Protein AF-A0A7R9P1K6-F1 (afdb_monomer_lite)

InterPro domains:
  IPR046345 TraB/PryY-like [PTHR21530] (1-125)
  IPR046345 TraB/PryY-like [cd14726] (1-113)

pLDDT: mean 75.01, std 14.44, range [28.89, 95.94]

Sequence (131 aa):
IIQAVQPHIVLVELCKARVNILQLDEKTILEEAKNINFDKIQSTIRQNGMFHGVMYLLLLSMSAHLTKQLGMAPGGEFRRAFLEAKKVPSCLIHLGDRPIQITLKRALSSLSWWQTLRLTWHLLMCKEPVR

Organism: NCBI:txid61484

Foldseek 3Di:
DCLVVLDLEDEDQADPVGCVLLVDDLVVVLVVLVVPPVVVLVVCCVPPNNLLSVLVVLVSVVVSVVCVVVVDRPCPVVNVSVVSQVVRPNYYYHHDYDDVVVVSVVVQVPDDPVRSVVSSVVSVVVPPDDD

Structure (mmCIF, N/CA/C/O backbone):
data_AF-A0A7R9P1K6-F1
#
_entry.id   AF-A0A7R9P1K6-F1
#
loop_
_atom_site.group_PDB
_atom_site.id
_atom_site.type_symbol
_atom_site.label_atom_id
_atom_site.label_alt_id
_atom_site.label_comp_id
_atom_site.label_asym_id
_atom_site.label_entity_id
_atom_site.label_seq_id
_atom_site.pdbx_PDB_ins_code
_atom_site.Cartn_x
_atom_site.Cartn_y
_atom_site.Cartn_z
_atom_site.occupancy
_atom_site.B_iso_or_equiv
_atom_site.auth_seq_id
_atom_site.auth_comp_id
_atom_site.auth_asym_id
_atom_site.auth_atom_id
_atom_site.pdbx_PDB_model_num
ATOM 1 N N . ILE A 1 1 ? -24.760 -1.218 8.216 1.00 90.31 1 ILE A N 1
ATOM 2 C CA . ILE A 1 1 ? -24.513 -2.670 8.016 1.00 90.31 1 ILE A CA 1
ATOM 3 C C . ILE A 1 1 ? -23.603 -3.226 9.107 1.00 90.31 1 ILE A C 1
ATOM 5 O O . ILE A 1 1 ? -24.103 -4.005 9.896 1.00 90.31 1 ILE A O 1
ATOM 9 N N . ILE A 1 2 ? -22.340 -2.790 9.237 1.00 94.50 2 ILE A N 1
ATOM 10 C CA . ILE A 1 2 ? -21.413 -3.305 10.275 1.00 94.50 2 ILE A CA 1
ATOM 11 C C . ILE A 1 2 ? -22.015 -3.216 11.689 1.00 94.50 2 ILE A C 1
ATOM 13 O O . ILE A 1 2 ? -22.116 -4.230 12.369 1.00 94.50 2 ILE A O 1
ATOM 17 N N . GLN A 1 3 ? -22.528 -2.048 12.091 1.00 93.12 3 GLN A N 1
ATOM 18 C CA . GLN A 1 3 ? -23.213 -1.902 13.386 1.00 93.12 3 GLN A CA 1
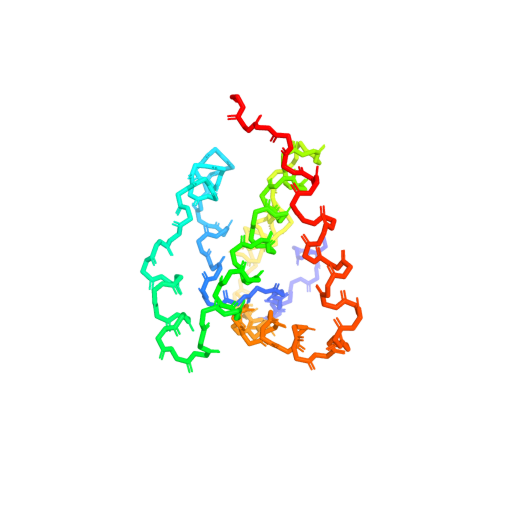ATOM 19 C C . GLN A 1 3 ? -24.503 -2.733 13.509 1.00 93.12 3 GLN A C 1
ATOM 21 O O . GLN A 1 3 ? -24.890 -3.085 14.613 1.00 93.12 3 GLN A O 1
ATOM 26 N N . ALA A 1 4 ? -25.182 -3.045 12.404 1.00 95.12 4 ALA A N 1
ATOM 27 C CA . ALA A 1 4 ? -26.420 -3.826 12.444 1.00 95.12 4 ALA A CA 1
ATOM 28 C C . ALA A 1 4 ? -26.147 -5.332 12.583 1.00 95.12 4 ALA A C 1
ATOM 30 O O . ALA A 1 4 ? -26.910 -6.035 13.229 1.00 95.12 4 ALA A O 1
ATOM 31 N N . VAL A 1 5 ? -25.057 -5.816 11.979 1.00 94.94 5 VAL A N 1
ATOM 32 C CA . VAL A 1 5 ? -24.693 -7.242 11.937 1.00 94.94 5 VAL A CA 1
ATOM 33 C C . VAL A 1 5 ? -23.769 -7.637 13.095 1.00 94.94 5 VAL A C 1
ATOM 35 O O . VAL A 1 5 ? -23.671 -8.818 13.399 1.00 94.94 5 VAL A O 1
ATOM 38 N N . GLN A 1 6 ? -23.112 -6.670 13.752 1.00 94.94 6 GLN A N 1
ATOM 39 C CA . GLN A 1 6 ? -22.197 -6.892 14.885 1.00 94.94 6 GLN A CA 1
ATOM 40 C C . GLN A 1 6 ? -21.180 -8.026 14.612 1.00 94.94 6 GLN A C 1
ATOM 42 O O . GLN A 1 6 ? -21.131 -9.014 15.345 1.00 94.94 6 GLN A O 1
ATOM 47 N N . PRO A 1 7 ? -20.391 -7.945 13.522 1.00 95.94 7 PRO A N 1
ATOM 48 C CA . PRO A 1 7 ? -19.487 -9.026 13.152 1.00 95.94 7 PRO A CA 1
ATOM 49 C C . PRO A 1 7 ? -18.332 -9.168 14.151 1.00 95.94 7 PRO A C 1
ATOM 51 O O . PRO A 1 7 ? -17.827 -8.184 14.685 1.00 95.94 7 PRO A O 1
ATOM 54 N N . HIS A 1 8 ? -17.839 -10.395 14.314 1.00 95.12 8 HIS A N 1
ATOM 55 C CA . HIS A 1 8 ? -16.621 -10.670 15.084 1.00 95.12 8 HIS A CA 1
ATOM 56 C C . HIS A 1 8 ? -15.353 -10.201 14.356 1.00 95.12 8 HIS A C 1
ATOM 58 O O . HIS A 1 8 ? -14.355 -9.862 14.989 1.00 95.12 8 HIS A O 1
ATOM 64 N N . ILE A 1 9 ? -15.370 -10.212 13.017 1.00 95.12 9 ILE A N 1
ATOM 65 C CA . ILE A 1 9 ? -14.220 -9.860 12.179 1.00 95.12 9 ILE A CA 1
ATOM 66 C C . ILE A 1 9 ? -14.691 -9.050 10.969 1.00 95.12 9 ILE A C 1
ATOM 68 O O . ILE A 1 9 ? -15.630 -9.442 10.278 1.00 95.12 9 ILE A O 1
ATOM 72 N N . VAL A 1 10 ? -13.992 -7.953 10.676 1.00 94.88 10 VAL A N 1
ATOM 73 C CA . VAL A 1 10 ? -14.102 -7.194 9.426 1.00 94.88 10 VAL A CA 1
ATOM 74 C C . VAL A 1 10 ? -12.789 -7.321 8.663 1.00 94.88 10 VAL A C 1
ATOM 76 O O . VAL A 1 10 ? -11.743 -6.844 9.105 1.00 94.88 10 VAL A O 1
ATOM 79 N N . LEU A 1 11 ? -12.846 -7.978 7.506 1.00 94.31 11 LEU A N 1
ATOM 80 C CA . LEU A 1 11 ? -11.729 -8.045 6.572 1.00 94.31 11 LEU A CA 1
ATOM 81 C C . LEU A 1 11 ? -11.718 -6.781 5.707 1.00 94.31 11 LEU A C 1
ATOM 83 O O . LEU A 1 11 ? -12.731 -6.414 5.118 1.00 94.31 11 LEU A O 1
ATOM 87 N N . VAL A 1 12 ? -10.558 -6.146 5.601 1.00 91.75 12 VAL A N 1
ATOM 88 C CA . VAL A 1 12 ? -10.312 -5.029 4.693 1.00 91.75 12 VAL A CA 1
ATOM 89 C C . VAL A 1 12 ? -9.270 -5.469 3.672 1.00 91.75 12 VAL A C 1
ATOM 91 O O . VAL A 1 12 ? -8.197 -5.942 4.051 1.00 91.75 12 VAL A O 1
ATOM 94 N N . GLU A 1 13 ? -9.562 -5.298 2.383 1.00 89.12 13 GLU A N 1
ATOM 95 C CA . GLU A 1 13 ? -8.646 -5.593 1.269 1.00 89.12 13 GLU A CA 1
ATOM 96 C C . GLU A 1 13 ? -7.530 -4.543 1.165 1.00 89.12 13 GLU A C 1
ATOM 98 O O . GLU A 1 13 ? -7.410 -3.770 0.215 1.00 89.12 13 GLU A O 1
ATOM 103 N N . LEU A 1 14 ? -6.706 -4.487 2.206 1.00 85.88 14 LEU A N 1
ATOM 104 C CA . LEU A 1 14 ? -5.587 -3.574 2.331 1.00 85.88 14 LEU A CA 1
ATOM 105 C C . LEU A 1 14 ? -4.389 -4.337 2.884 1.00 85.88 14 LEU A C 1
ATOM 107 O O . LEU A 1 14 ? -4.536 -5.208 3.735 1.00 85.88 14 LEU A O 1
ATOM 111 N N . CYS A 1 15 ? -3.193 -4.026 2.394 1.00 84.62 15 CYS A N 1
ATOM 112 C CA . CYS A 1 15 ? -1.962 -4.668 2.838 1.00 84.62 15 CYS A CA 1
ATOM 113 C C . CYS A 1 15 ? -1.225 -3.788 3.853 1.00 84.62 15 CYS A C 1
ATOM 115 O O . CYS A 1 15 ? -1.394 -2.568 3.865 1.00 84.62 15 CYS A O 1
ATOM 117 N N . LYS A 1 16 ? -0.348 -4.380 4.678 1.00 80.00 16 LYS A N 1
ATOM 118 C CA . LYS A 1 16 ? 0.391 -3.661 5.742 1.00 80.00 16 LYS A CA 1
ATOM 119 C C . LYS A 1 16 ? 1.118 -2.404 5.243 1.00 80.00 16 LYS A C 1
ATOM 121 O O . LYS A 1 16 ? 1.089 -1.371 5.897 1.00 80.00 16 LYS A O 1
ATOM 126 N N . ALA A 1 17 ? 1.707 -2.472 4.049 1.00 70.44 17 ALA A N 1
ATOM 127 C CA . ALA A 1 17 ? 2.433 -1.358 3.435 1.00 70.44 17 ALA A CA 1
ATOM 128 C C . ALA A 1 17 ? 1.540 -0.168 3.026 1.00 70.44 17 ALA A C 1
ATOM 130 O O . ALA A 1 17 ? 2.062 0.885 2.672 1.00 70.44 17 ALA A O 1
ATOM 131 N N . ARG A 1 18 ? 0.214 -0.344 3.034 1.00 72.06 18 ARG A N 1
ATOM 132 C CA . ARG A 1 18 ? -0.789 0.662 2.664 1.00 72.06 18 ARG A CA 1
ATOM 133 C C . ARG A 1 18 ? -1.703 1.039 3.833 1.00 72.06 18 ARG A C 1
ATOM 135 O O . ARG A 1 18 ? -2.656 1.778 3.624 1.00 72.06 18 ARG A O 1
ATOM 142 N N . VAL A 1 19 ? -1.409 0.581 5.053 1.00 73.75 19 VAL A N 1
ATOM 143 C CA . VAL A 1 19 ? -2.202 0.886 6.262 1.00 73.75 19 VAL A CA 1
ATOM 144 C C . VAL A 1 19 ? -2.280 2.383 6.538 1.00 73.75 19 VAL A C 1
ATOM 146 O O . VAL A 1 19 ? -3.305 2.843 7.027 1.00 73.75 19 VAL A O 1
ATOM 149 N N . ASN A 1 20 ? -1.272 3.155 6.129 1.00 65.31 20 ASN A N 1
ATOM 150 C CA . ASN A 1 20 ? -1.290 4.613 6.238 1.00 65.31 20 ASN A CA 1
ATOM 151 C C . ASN A 1 20 ? -2.508 5.249 5.534 1.00 65.31 20 ASN A C 1
ATOM 153 O O . ASN A 1 20 ? -2.970 6.293 5.971 1.00 65.31 20 ASN A O 1
ATOM 157 N N . ILE A 1 21 ? -3.120 4.594 4.535 1.00 66.81 21 ILE A N 1
ATOM 158 C CA . ILE A 1 21 ? -4.375 5.049 3.897 1.00 66.81 21 ILE A CA 1
ATOM 159 C C . ILE A 1 21 ? -5.553 5.105 4.893 1.00 66.81 21 ILE A C 1
ATOM 161 O O . ILE A 1 21 ? -6.507 5.861 4.693 1.00 66.81 21 ILE A O 1
ATOM 165 N N . LEU A 1 22 ? -5.493 4.313 5.971 1.00 59.81 22 LEU A N 1
ATOM 166 C CA . LEU A 1 22 ? -6.480 4.315 7.054 1.00 59.81 22 LEU A CA 1
ATOM 167 C C . LEU A 1 22 ? -6.268 5.460 8.055 1.00 59.81 22 LEU A C 1
ATOM 169 O O . LEU A 1 22 ? -7.215 5.818 8.749 1.00 59.81 22 LEU A O 1
ATOM 173 N N . GLN A 1 23 ? -5.044 5.989 8.160 1.00 58.84 23 GLN A N 1
ATOM 174 C CA . GLN A 1 23 ? -4.642 6.961 9.187 1.00 58.84 23 GLN A CA 1
ATOM 175 C C . GLN A 1 23 ? -4.406 8.372 8.639 1.00 58.84 23 GLN A C 1
ATOM 177 O O . GLN A 1 23 ? -4.491 9.331 9.398 1.00 58.84 23 GLN A O 1
ATOM 182 N N . LEU A 1 24 ? -4.098 8.503 7.349 1.00 56.78 24 LEU A N 1
ATOM 183 C CA . LEU A 1 24 ? -3.781 9.776 6.716 1.00 56.78 24 LEU A CA 1
ATOM 184 C C . LEU A 1 24 ? -5.027 10.439 6.127 1.00 56.78 24 LEU A C 1
ATOM 186 O O . LEU A 1 24 ? -5.855 9.788 5.481 1.00 56.78 24 LEU A O 1
ATOM 190 N N . ASP A 1 25 ? -5.108 11.756 6.310 1.00 56.78 25 ASP A N 1
ATOM 191 C CA . ASP A 1 25 ? -6.097 12.604 5.656 1.00 56.78 25 ASP A CA 1
ATOM 192 C C . ASP A 1 25 ? -5.878 12.643 4.138 1.00 56.78 25 ASP A C 1
ATOM 194 O O . ASP A 1 25 ? -4.762 12.520 3.627 1.00 56.78 25 ASP A O 1
ATOM 198 N N . GLU A 1 26 ? -6.969 12.854 3.401 1.00 56.31 26 GLU A N 1
ATOM 199 C CA . GLU A 1 26 ? -7.007 12.835 1.932 1.00 56.31 26 GLU A CA 1
ATOM 200 C C . GLU A 1 26 ? -5.948 13.734 1.279 1.00 56.31 26 GLU A C 1
ATOM 202 O O . GLU A 1 26 ? -5.368 13.383 0.250 1.00 56.31 26 GLU A O 1
ATOM 207 N N . LYS A 1 27 ? -5.655 14.873 1.918 1.00 54.25 27 LYS A N 1
ATOM 208 C CA . LYS A 1 27 ? -4.659 15.852 1.469 1.00 54.25 27 LYS A CA 1
ATOM 209 C C . LYS A 1 27 ? -3.230 15.322 1.608 1.00 54.25 27 LYS A C 1
ATOM 211 O O . LYS A 1 27 ? -2.437 15.461 0.682 1.00 54.25 27 LYS A O 1
ATOM 216 N N . THR A 1 28 ? -2.926 14.644 2.710 1.00 54.84 28 THR A N 1
ATOM 217 C CA . THR A 1 28 ? -1.596 14.093 3.002 1.00 54.84 28 THR A CA 1
ATOM 218 C C . THR A 1 28 ? -1.282 12.883 2.118 1.00 54.84 28 THR A C 1
ATOM 220 O O . THR A 1 28 ? -0.145 12.716 1.686 1.00 54.84 28 THR A O 1
ATOM 223 N N . ILE A 1 29 ? -2.294 12.082 1.755 1.00 55.38 29 ILE A N 1
ATOM 224 C CA . ILE A 1 29 ? -2.143 10.973 0.792 1.00 55.38 29 ILE A CA 1
ATOM 225 C C . ILE A 1 29 ? -1.771 11.496 -0.601 1.00 55.38 29 ILE A C 1
ATOM 227 O O . ILE A 1 29 ? -0.928 10.906 -1.277 1.00 55.38 29 ILE A O 1
ATOM 231 N N . LEU A 1 30 ? -2.381 12.600 -1.042 1.00 53.97 30 LEU A N 1
ATOM 232 C CA . LEU A 1 30 ? -2.060 13.232 -2.325 1.00 53.97 30 LEU A CA 1
ATOM 233 C C . LEU A 1 30 ? -0.632 13.793 -2.356 1.00 53.97 30 LEU A C 1
ATOM 235 O O . LEU A 1 30 ? 0.016 13.749 -3.402 1.00 53.97 30 LEU A O 1
ATOM 239 N N . GLU A 1 31 ? -0.125 14.291 -1.229 1.00 54.72 31 GLU A N 1
ATOM 240 C CA . GLU A 1 31 ? 1.260 14.757 -1.108 1.00 54.72 31 GLU A CA 1
ATOM 241 C C . GLU A 1 31 ? 2.267 13.599 -1.027 1.00 54.72 31 GLU A C 1
ATOM 243 O O . GLU A 1 31 ? 3.284 13.625 -1.718 1.00 54.72 31 GLU A O 1
ATOM 248 N N . GLU A 1 32 ? 1.967 12.524 -0.293 1.00 51.84 32 GLU A N 1
ATOM 249 C CA . GLU A 1 32 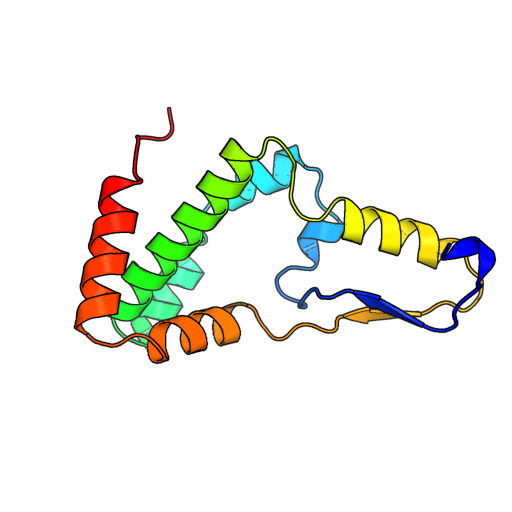? 2.803 11.314 -0.280 1.00 51.84 32 GLU A CA 1
ATOM 250 C C . GLU A 1 32 ? 2.811 10.578 -1.630 1.00 51.84 32 GLU A C 1
ATOM 252 O O . GLU A 1 32 ? 3.842 10.042 -2.033 1.00 51.84 32 GLU A O 1
ATOM 257 N N . ALA A 1 33 ? 1.696 10.575 -2.369 1.00 54.50 33 ALA A N 1
ATOM 258 C CA . ALA A 1 33 ? 1.634 10.011 -3.719 1.00 54.50 33 ALA A CA 1
ATOM 259 C C . ALA A 1 33 ? 2.501 10.794 -4.722 1.00 54.50 33 ALA A C 1
ATOM 261 O O . ALA A 1 33 ? 3.006 10.210 -5.682 1.00 54.50 33 ALA A O 1
ATOM 262 N N . LYS A 1 34 ? 2.694 12.102 -4.494 1.00 48.59 34 LYS A N 1
ATOM 263 C CA . LYS A 1 34 ? 3.643 12.940 -5.245 1.00 48.59 34 LYS A CA 1
ATOM 264 C C . LYS A 1 34 ? 5.091 12.695 -4.811 1.00 48.59 34 LYS A C 1
ATOM 266 O O . LYS A 1 34 ? 5.978 12.697 -5.661 1.00 48.59 34 LYS A O 1
ATOM 271 N N . ASN A 1 35 ? 5.326 12.412 -3.529 1.00 49.91 35 ASN A N 1
ATOM 272 C CA . ASN A 1 35 ? 6.629 12.030 -2.973 1.00 49.91 35 ASN A CA 1
ATOM 273 C C . ASN A 1 35 ? 6.933 10.548 -3.225 1.00 49.91 35 ASN A C 1
ATOM 275 O O . ASN A 1 35 ? 7.124 9.746 -2.307 1.00 49.91 35 ASN A O 1
ATOM 279 N N . ILE A 1 36 ? 6.957 10.174 -4.505 1.00 55.97 36 ILE A N 1
ATOM 280 C CA . ILE A 1 36 ? 7.299 8.831 -4.960 1.00 55.97 36 ILE A CA 1
ATOM 281 C C . ILE A 1 36 ? 8.622 8.414 -4.303 1.00 55.97 36 ILE A C 1
ATOM 283 O O . ILE A 1 36 ? 9.677 8.993 -4.542 1.00 55.97 36 ILE A O 1
ATOM 287 N N . ASN A 1 37 ? 8.523 7.400 -3.444 1.00 59.59 37 ASN A N 1
ATOM 288 C CA . ASN A 1 37 ? 9.579 6.876 -2.584 1.00 59.59 37 ASN A CA 1
ATOM 289 C C . ASN A 1 37 ? 10.805 6.431 -3.413 1.00 59.59 37 ASN A C 1
ATOM 291 O O . ASN A 1 37 ? 10.856 5.290 -3.888 1.00 59.59 37 ASN A O 1
ATOM 295 N N . PHE A 1 38 ? 11.786 7.321 -3.589 1.00 59.09 38 PHE A N 1
ATOM 296 C CA . PHE A 1 38 ? 13.002 7.077 -4.374 1.00 59.09 38 PHE A CA 1
ATOM 297 C C . PHE A 1 38 ? 13.775 5.841 -3.897 1.00 59.09 38 PHE A C 1
ATOM 299 O O . PHE A 1 38 ? 14.248 5.055 -4.718 1.00 59.09 38 PHE A O 1
ATOM 306 N N . ASP A 1 39 ? 13.762 5.571 -2.594 1.00 62.94 39 ASP A N 1
ATOM 307 C CA . ASP A 1 39 ? 14.391 4.390 -1.993 1.00 62.94 39 ASP A CA 1
ATOM 308 C C . ASP A 1 39 ? 13.743 3.070 -2.446 1.00 62.94 39 ASP A C 1
ATOM 310 O O . ASP A 1 39 ? 14.411 2.045 -2.629 1.00 62.94 39 ASP A O 1
ATOM 314 N N . LYS A 1 40 ? 12.426 3.076 -2.697 1.00 63.72 40 LYS A N 1
ATOM 315 C CA . LYS A 1 40 ? 11.704 1.904 -3.225 1.00 63.72 40 LYS A CA 1
ATOM 316 C C . LYS A 1 40 ? 12.005 1.684 -4.702 1.00 63.72 40 LYS A C 1
ATOM 318 O O . LYS A 1 40 ? 12.101 0.540 -5.142 1.00 63.72 40 LYS A O 1
ATOM 323 N N . ILE A 1 41 ? 12.197 2.762 -5.458 1.00 65.31 41 ILE A N 1
ATOM 324 C CA . ILE A 1 41 ? 12.645 2.687 -6.852 1.00 65.31 41 ILE A CA 1
ATOM 325 C C . ILE A 1 41 ? 14.056 2.105 -6.893 1.00 65.31 41 ILE A C 1
ATOM 327 O O . ILE A 1 41 ? 14.298 1.130 -7.600 1.00 65.31 41 ILE A O 1
ATOM 331 N N . GLN A 1 42 ? 14.973 2.656 -6.097 1.00 67.94 42 GLN A N 1
ATOM 332 C CA . GLN A 1 42 ? 16.373 2.253 -6.071 1.00 67.94 42 GLN A CA 1
ATOM 333 C C . GLN A 1 42 ? 16.535 0.791 -5.643 1.00 67.94 42 GLN A C 1
ATOM 335 O O . GLN A 1 42 ? 17.269 0.035 -6.281 1.00 67.94 42 GLN A O 1
ATOM 340 N N . SER A 1 43 ? 15.803 0.353 -4.617 1.00 68.44 43 SER A N 1
ATOM 341 C CA . SER A 1 43 ? 15.787 -1.056 -4.202 1.00 68.44 43 SER A CA 1
ATOM 342 C C . SER A 1 43 ? 15.174 -1.976 -5.263 1.00 68.44 43 SER A C 1
ATOM 344 O O . SER A 1 43 ? 15.712 -3.055 -5.506 1.00 68.44 43 SER A O 1
ATOM 346 N N . THR A 1 44 ? 14.122 -1.544 -5.968 1.00 67.19 44 THR A N 1
ATOM 347 C CA . THR A 1 44 ? 13.514 -2.326 -7.061 1.00 67.19 44 THR A CA 1
ATOM 348 C C . THR A 1 44 ? 14.444 -2.447 -8.267 1.00 67.19 44 THR A C 1
ATOM 350 O O . THR A 1 44 ? 14.567 -3.541 -8.817 1.00 67.19 44 THR A O 1
ATOM 353 N N . ILE A 1 45 ? 15.142 -1.367 -8.642 1.00 72.56 45 ILE A N 1
ATOM 354 C CA . ILE A 1 45 ? 16.161 -1.367 -9.703 1.00 72.56 45 ILE A CA 1
ATOM 355 C C . ILE A 1 45 ? 17.308 -2.305 -9.331 1.00 72.56 45 ILE A C 1
ATOM 357 O O . ILE A 1 45 ? 17.724 -3.123 -10.148 1.00 72.56 45 ILE A O 1
ATOM 361 N N . ARG A 1 46 ? 17.791 -2.227 -8.086 1.00 77.19 46 ARG A N 1
ATOM 362 C CA . ARG A 1 46 ? 18.902 -3.054 -7.602 1.00 77.19 46 ARG A CA 1
ATOM 363 C C . ARG A 1 46 ? 18.547 -4.544 -7.540 1.00 77.19 46 ARG A C 1
ATOM 365 O O . ARG A 1 46 ? 19.425 -5.372 -7.742 1.00 77.19 46 ARG A O 1
ATOM 372 N N . GLN A 1 47 ? 17.286 -4.889 -7.271 1.00 71.44 47 GLN A N 1
ATOM 373 C CA . GLN A 1 47 ? 16.837 -6.282 -7.151 1.00 71.44 47 GLN A CA 1
ATOM 374 C C . GLN A 1 47 ? 16.318 -6.899 -8.458 1.00 71.44 47 GLN A C 1
ATOM 376 O O . GLN A 1 47 ? 16.493 -8.094 -8.663 1.00 71.44 47 GLN A O 1
ATOM 381 N N . ASN A 1 48 ? 15.643 -6.132 -9.321 1.00 69.31 48 ASN A N 1
ATOM 382 C CA . ASN A 1 48 ? 14.933 -6.666 -10.496 1.00 69.31 48 ASN A CA 1
ATOM 383 C C . ASN A 1 48 ? 15.382 -6.029 -11.828 1.00 69.31 48 ASN A C 1
ATOM 385 O O . ASN A 1 48 ? 14.805 -6.311 -12.882 1.00 69.31 48 ASN A O 1
ATOM 389 N N . GLY A 1 49 ? 16.404 -5.172 -11.792 1.00 77.56 49 GLY A N 1
ATOM 390 C CA . GLY A 1 49 ? 16.930 -4.467 -12.954 1.00 77.56 49 GLY A CA 1
ATOM 391 C C . GLY A 1 49 ? 16.190 -3.164 -13.273 1.00 77.56 49 GLY A C 1
ATOM 392 O O . GLY A 1 49 ? 15.057 -2.921 -12.848 1.00 77.56 49 GLY A O 1
ATOM 393 N N . MET A 1 50 ? 16.854 -2.313 -14.059 1.00 76.69 50 MET A N 1
ATOM 394 C CA . MET A 1 50 ? 16.387 -0.966 -14.415 1.00 76.69 50 MET A CA 1
ATOM 395 C C . MET A 1 50 ? 15.004 -0.971 -15.076 1.00 76.69 50 MET A C 1
ATOM 397 O O . MET A 1 50 ? 14.162 -0.142 -14.740 1.00 76.69 50 MET A O 1
ATOM 401 N N . PHE A 1 51 ? 14.742 -1.947 -15.949 1.00 74.94 51 PHE A N 1
ATOM 402 C CA . PHE A 1 51 ? 13.473 -2.072 -16.662 1.00 74.94 51 PHE A CA 1
ATOM 403 C C . PHE A 1 51 ? 12.266 -2.205 -15.716 1.00 74.94 51 PHE A C 1
ATOM 405 O O . PHE A 1 51 ? 11.307 -1.438 -15.805 1.00 74.94 51 PHE A O 1
ATOM 412 N N . HIS A 1 52 ? 12.338 -3.128 -14.752 1.00 72.25 52 HIS A N 1
ATOM 413 C CA . HIS A 1 52 ? 11.271 -3.331 -13.770 1.00 72.25 52 HIS A CA 1
ATOM 414 C C . HIS A 1 52 ? 11.094 -2.118 -12.855 1.00 72.25 52 HIS A C 1
ATOM 416 O O . HIS A 1 52 ? 9.965 -1.790 -12.498 1.00 72.25 52 HIS A O 1
ATOM 422 N N . GLY A 1 53 ? 12.184 -1.429 -12.503 1.00 74.81 53 GLY A N 1
ATOM 423 C CA . GLY A 1 53 ? 12.120 -0.200 -11.710 1.00 74.81 53 GLY A CA 1
ATOM 424 C C . GLY A 1 53 ? 11.417 0.951 -12.433 1.00 74.81 53 GLY A C 1
ATOM 425 O O . GLY A 1 53 ? 10.551 1.598 -11.847 1.00 74.81 53 GLY A O 1
ATOM 426 N N . VAL A 1 54 ? 11.731 1.171 -13.715 1.00 7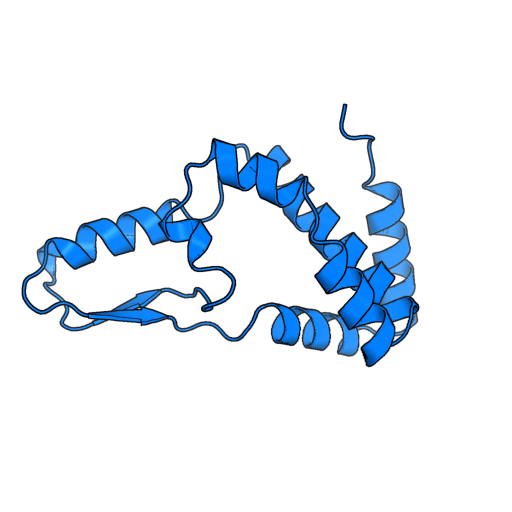4.00 54 VAL A N 1
ATOM 427 C CA . VAL A 1 54 ? 11.069 2.190 -14.553 1.00 74.00 54 VAL A CA 1
ATOM 428 C C . VAL A 1 54 ? 9.594 1.854 -14.754 1.00 74.00 54 VAL A C 1
ATOM 430 O O . VAL A 1 54 ? 8.731 2.717 -14.620 1.00 74.00 54 VAL A O 1
ATOM 433 N N . MET A 1 55 ? 9.273 0.591 -15.011 1.00 71.94 55 MET A N 1
ATOM 434 C CA . MET A 1 55 ? 7.889 0.167 -15.182 1.00 71.94 55 MET A CA 1
ATOM 435 C C . MET A 1 55 ? 7.069 0.310 -13.887 1.00 71.94 55 MET A C 1
ATOM 437 O O . MET A 1 55 ? 5.932 0.781 -13.905 1.00 71.94 55 MET A O 1
ATOM 441 N N . TYR A 1 56 ? 7.663 -0.043 -12.746 1.00 73.12 56 TYR A N 1
ATOM 442 C CA . TYR A 1 56 ? 7.070 0.158 -11.426 1.00 73.12 56 TYR A CA 1
ATOM 443 C C . TYR A 1 56 ? 6.777 1.643 -11.154 1.00 73.12 56 TYR A C 1
ATOM 445 O O . TYR A 1 56 ? 5.687 1.992 -10.699 1.00 73.12 56 TYR A O 1
ATOM 453 N N . LEU A 1 57 ? 7.711 2.527 -11.511 1.00 70.50 57 LEU A N 1
ATOM 454 C CA . LEU A 1 57 ? 7.542 3.979 -11.453 1.00 70.50 57 LEU A CA 1
ATOM 455 C C . LEU A 1 57 ? 6.370 4.494 -12.294 1.00 70.50 57 LEU A C 1
A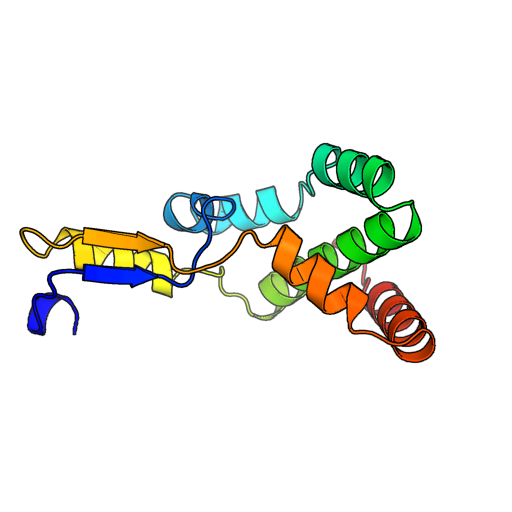TOM 457 O O . LEU A 1 57 ? 5.587 5.333 -11.840 1.00 70.50 57 LEU A O 1
ATOM 461 N N . LEU A 1 58 ? 6.255 4.004 -13.526 1.00 69.31 58 LEU A N 1
ATOM 462 C CA . LEU A 1 58 ? 5.202 4.412 -14.446 1.00 69.31 58 LEU A CA 1
ATOM 463 C C . LEU A 1 58 ? 3.816 3.975 -13.940 1.00 69.31 58 LEU A C 1
ATOM 465 O O . LEU A 1 58 ? 2.880 4.774 -13.950 1.00 69.31 58 LEU A O 1
ATOM 469 N N . LEU A 1 59 ? 3.693 2.753 -13.409 1.00 70.94 59 LEU A N 1
ATOM 470 C CA . LEU A 1 59 ? 2.449 2.266 -12.799 1.00 70.94 59 LEU A CA 1
ATOM 471 C C . LEU A 1 59 ? 2.042 3.076 -11.563 1.00 70.94 59 LEU A C 1
ATOM 473 O O . LEU A 1 59 ? 0.865 3.402 -11.396 1.00 70.94 59 LEU A O 1
ATOM 477 N N . LEU A 1 60 ? 3.006 3.442 -10.713 1.00 69.31 60 LEU A N 1
ATOM 478 C CA . LEU A 1 60 ? 2.744 4.334 -9.582 1.00 69.31 60 LEU A CA 1
ATOM 479 C C . LEU A 1 60 ? 2.258 5.711 -10.047 1.00 69.31 60 LEU A C 1
ATOM 481 O O . LEU A 1 60 ? 1.297 6.243 -9.493 1.00 69.31 60 LEU A O 1
ATOM 485 N N . SER A 1 61 ? 2.877 6.260 -11.094 1.00 68.94 61 SER A N 1
ATOM 486 C CA . SER A 1 61 ? 2.499 7.559 -11.661 1.00 68.94 61 SER A CA 1
ATOM 487 C C . SER A 1 61 ? 1.068 7.542 -12.213 1.00 68.94 61 SER A C 1
ATOM 489 O O . SER A 1 61 ? 0.297 8.467 -11.965 1.00 68.94 61 SER A O 1
ATOM 491 N N . MET A 1 62 ? 0.670 6.458 -12.885 1.00 66.88 62 MET A N 1
ATOM 492 C CA . MET A 1 62 ? -0.707 6.261 -13.350 1.00 66.88 62 MET A CA 1
ATOM 493 C C . MET A 1 62 ? -1.698 6.139 -12.190 1.00 66.88 62 MET A C 1
ATOM 495 O O . MET A 1 62 ? -2.753 6.763 -12.227 1.00 66.88 62 MET A O 1
ATOM 499 N N . SER A 1 63 ? -1.360 5.392 -11.134 1.00 68.62 63 SER A N 1
ATOM 500 C CA . SER A 1 63 ? -2.200 5.291 -9.932 1.00 68.62 63 SER A CA 1
ATOM 501 C C . SER A 1 63 ? -2.454 6.664 -9.294 1.00 68.62 63 SER A C 1
ATOM 503 O O . SER A 1 63 ? -3.571 6.947 -8.850 1.00 68.62 63 SER A O 1
ATOM 505 N N . ALA A 1 64 ? -1.438 7.530 -9.260 1.00 65.19 64 ALA A N 1
ATOM 506 C CA . ALA A 1 64 ? -1.574 8.901 -8.773 1.00 65.19 64 ALA A CA 1
ATOM 507 C C . ALA A 1 64 ? -2.438 9.765 -9.713 1.00 65.19 64 ALA A C 1
ATOM 509 O O . ALA A 1 64 ? -3.283 10.528 -9.244 1.00 65.19 64 ALA A O 1
ATOM 510 N N . HIS A 1 65 ? -2.287 9.611 -11.032 1.00 63.50 65 HIS A N 1
ATOM 511 C CA . HIS A 1 65 ? -3.105 10.323 -12.017 1.00 63.50 65 HIS A CA 1
ATOM 512 C C . HIS A 1 65 ? -4.586 9.928 -11.942 1.00 63.50 65 HIS A C 1
ATOM 514 O O . HIS A 1 65 ? -5.450 10.801 -11.899 1.00 63.50 65 HIS A O 1
ATOM 520 N N . LEU A 1 66 ? -4.883 8.629 -11.830 1.00 62.09 66 LEU A N 1
ATOM 521 C CA . LEU A 1 66 ? -6.248 8.125 -11.643 1.00 62.09 66 LEU A CA 1
ATOM 522 C C . LEU A 1 66 ? -6.880 8.680 -10.365 1.00 62.09 66 LEU A C 1
ATOM 524 O O . LEU A 1 66 ? -8.027 9.112 -10.380 1.00 62.09 66 LEU A O 1
ATOM 528 N N . THR A 1 67 ? -6.110 8.744 -9.278 1.00 62.81 67 THR A N 1
ATOM 529 C CA . THR A 1 67 ? -6.564 9.356 -8.021 1.00 62.81 67 THR A CA 1
ATOM 530 C C . THR A 1 67 ? -6.927 10.835 -8.210 1.00 62.81 67 THR A C 1
ATOM 532 O O . THR A 1 67 ? -7.929 11.297 -7.670 1.00 62.81 67 THR A O 1
ATOM 535 N N . LYS A 1 68 ? -6.158 11.579 -9.018 1.00 62.69 68 LYS A N 1
ATOM 536 C CA . LYS A 1 68 ? -6.434 12.990 -9.331 1.00 62.69 68 LYS A CA 1
ATOM 537 C C . LYS A 1 68 ? -7.671 13.159 -10.222 1.00 62.69 68 LYS A C 1
ATOM 539 O O . LYS A 1 68 ? -8.455 14.069 -9.978 1.00 62.69 68 LYS A O 1
ATOM 544 N N . GLN A 1 69 ? -7.854 12.300 -11.228 1.00 59.88 69 GLN A N 1
ATOM 545 C CA . GLN A 1 69 ? -9.004 12.368 -12.141 1.00 59.88 69 GLN A CA 1
ATOM 546 C C . GLN A 1 69 ? -10.322 11.959 -11.480 1.00 59.88 69 GLN A C 1
ATOM 548 O O . GLN A 1 69 ? -11.357 12.544 -11.778 1.00 59.88 69 GLN A O 1
ATOM 553 N N . LEU A 1 70 ? -10.287 10.987 -10.567 1.00 59.25 70 LEU A N 1
ATOM 554 C CA . LEU A 1 70 ? -11.478 10.539 -9.845 1.00 59.25 70 LEU A CA 1
ATOM 555 C C . LEU A 1 70 ? -11.934 11.540 -8.772 1.00 59.25 70 LEU A C 1
ATOM 557 O O . LEU A 1 70 ? -13.039 11.405 -8.257 1.00 59.25 70 LEU A O 1
ATOM 561 N N . GLY A 1 71 ? -11.103 12.529 -8.415 1.00 58.25 71 GLY A N 1
ATOM 562 C CA . GLY A 1 71 ? -11.449 13.593 -7.462 1.00 58.25 71 GLY A CA 1
ATOM 563 C C . GLY A 1 71 ? -11.762 13.111 -6.039 1.00 58.25 71 GLY A C 1
ATOM 564 O O . GLY A 1 71 ? -12.159 13.911 -5.198 1.00 58.25 71 GLY A O 1
ATOM 565 N N . MET A 1 72 ? -11.578 11.819 -5.761 1.00 60.56 72 MET A N 1
ATOM 566 C CA . MET A 1 72 ? -11.845 11.172 -4.482 1.00 60.56 72 MET A CA 1
ATOM 567 C C . MET A 1 72 ? -10.564 10.523 -3.972 1.00 60.56 72 MET A C 1
ATOM 569 O O . MET A 1 72 ? -9.858 9.842 -4.722 1.00 60.56 72 MET A O 1
ATOM 573 N N . ALA A 1 73 ? -10.248 10.707 -2.691 1.00 61.97 73 ALA A N 1
ATOM 574 C CA . ALA A 1 73 ? -9.091 10.028 -2.136 1.00 61.97 73 ALA A CA 1
ATOM 575 C C . ALA A 1 73 ? -9.400 8.534 -1.953 1.00 61.97 73 ALA A C 1
ATOM 577 O O . ALA A 1 73 ? -10.400 8.173 -1.317 1.00 61.97 73 ALA A O 1
ATOM 578 N N . PRO A 1 74 ? -8.535 7.637 -2.449 1.00 68.06 74 PRO A N 1
ATOM 579 C CA . PRO A 1 74 ? -8.730 6.211 -2.283 1.00 68.06 74 PRO A CA 1
ATOM 580 C C . PRO A 1 74 ? -8.758 5.850 -0.793 1.00 68.06 74 PRO A C 1
ATOM 582 O O . PRO A 1 74 ? -8.036 6.413 0.035 1.00 68.06 74 PRO A O 1
ATOM 585 N N . GLY A 1 75 ? -9.609 4.887 -0.448 1.00 73.50 75 GLY A N 1
ATOM 586 C CA . GLY A 1 75 ? -9.685 4.329 0.900 1.00 73.50 75 GLY A CA 1
ATOM 587 C C . GLY A 1 75 ? -10.657 5.008 1.863 1.00 73.50 75 GLY A C 1
ATOM 588 O O . GLY A 1 75 ? -10.661 4.635 3.032 1.00 73.50 75 GLY A O 1
ATOM 589 N N . GLY A 1 76 ? -11.518 5.925 1.407 1.00 79.50 76 GLY A N 1
ATOM 590 C CA . GLY A 1 76 ? -12.633 6.435 2.221 1.00 79.50 76 GLY A CA 1
ATOM 591 C C . GLY A 1 76 ? -13.545 5.315 2.734 1.00 79.50 76 GLY A C 1
ATOM 592 O O . GLY A 1 76 ? -13.906 5.286 3.909 1.00 79.50 76 GLY A O 1
ATOM 593 N N . GLU A 1 77 ? -13.817 4.325 1.885 1.00 85.00 77 GLU A N 1
ATOM 594 C CA . GLU A 1 77 ? -14.567 3.115 2.241 1.00 85.00 77 GLU A CA 1
ATOM 595 C C . GLU A 1 77 ? -13.862 2.306 3.336 1.00 85.00 77 GLU A C 1
ATOM 597 O O . GLU A 1 77 ? -14.483 1.917 4.324 1.00 85.00 77 GLU A O 1
ATOM 602 N N . PHE A 1 78 ? -12.545 2.121 3.215 1.00 87.94 78 PHE A N 1
ATOM 603 C CA . PHE A 1 78 ? -11.743 1.399 4.201 1.00 87.94 78 PHE A CA 1
ATOM 604 C C . PHE A 1 78 ? -11.654 2.147 5.536 1.00 87.94 78 PHE A C 1
ATOM 606 O O . PHE A 1 78 ? -11.811 1.534 6.591 1.00 87.94 78 PHE A O 1
ATOM 613 N N . ARG A 1 79 ? -11.475 3.476 5.505 1.00 86.81 79 ARG A N 1
ATOM 614 C CA . ARG A 1 79 ? -11.531 4.342 6.695 1.00 86.81 79 ARG A CA 1
ATOM 615 C C . ARG A 1 79 ? -12.889 4.223 7.375 1.00 86.81 79 ARG A C 1
ATOM 617 O O . ARG A 1 79 ? -12.965 4.040 8.589 1.00 86.81 79 ARG A O 1
ATOM 624 N N . ARG A 1 80 ? -13.977 4.269 6.601 1.00 89.56 80 ARG A N 1
ATOM 625 C CA . ARG A 1 80 ? -15.331 4.144 7.142 1.00 89.56 80 ARG A CA 1
ATOM 626 C C . ARG A 1 80 ? -15.565 2.766 7.753 1.00 89.56 80 ARG A C 1
ATOM 628 O O . ARG A 1 80 ? -16.068 2.706 8.871 1.00 89.56 80 ARG A O 1
ATOM 635 N N . ALA A 1 81 ? -15.156 1.692 7.079 1.00 90.94 81 ALA A N 1
ATOM 636 C CA . ALA A 1 81 ? -15.239 0.330 7.598 1.00 90.94 81 ALA A CA 1
ATOM 637 C C . ALA A 1 81 ? -14.458 0.174 8.911 1.00 90.94 81 ALA A C 1
ATOM 639 O O . ALA A 1 81 ? -14.987 -0.378 9.873 1.00 90.94 81 ALA A O 1
ATOM 640 N N . PHE A 1 82 ? -13.250 0.741 8.985 1.00 89.69 82 PHE A N 1
ATOM 641 C CA . PHE A 1 82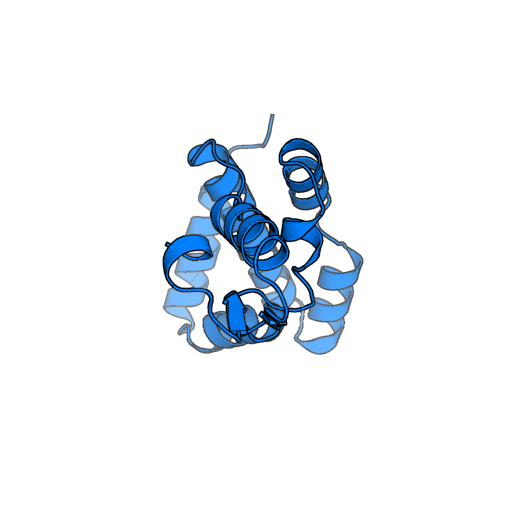 ? -12.425 0.743 10.193 1.00 89.69 82 PHE A CA 1
ATOM 642 C C . PHE A 1 82 ? -13.108 1.465 11.364 1.00 89.69 82 PHE A C 1
ATOM 644 O O . PHE A 1 82 ? -13.198 0.931 12.470 1.00 89.69 82 PHE A O 1
ATOM 651 N N . LEU A 1 83 ? -13.645 2.663 11.113 1.00 91.12 83 LEU A N 1
ATOM 652 C CA . LEU A 1 83 ? -14.354 3.451 12.124 1.00 91.12 83 LEU A CA 1
ATOM 653 C C . LEU A 1 83 ? -15.636 2.769 12.612 1.00 91.12 83 LEU A C 1
ATOM 655 O O . LEU A 1 83 ? -15.971 2.867 13.788 1.00 91.12 83 LEU A O 1
ATOM 659 N N . GLU A 1 84 ? -16.370 2.102 11.723 1.00 93.44 84 GLU A N 1
ATOM 660 C CA . GLU A 1 84 ? -17.596 1.383 12.076 1.00 93.44 84 GLU A CA 1
ATOM 661 C C . GLU A 1 84 ? -17.315 0.089 12.837 1.00 93.44 84 GLU A C 1
ATOM 663 O O . GLU A 1 84 ? -18.012 -0.199 13.804 1.00 93.44 84 GLU A O 1
ATOM 668 N N . ALA A 1 85 ? -16.274 -0.652 12.455 1.00 92.81 85 ALA A N 1
ATOM 669 C CA . ALA A 1 85 ? -15.838 -1.849 13.166 1.00 92.81 85 ALA A CA 1
ATOM 670 C C . ALA A 1 85 ? -15.405 -1.523 14.604 1.00 92.81 85 ALA A C 1
ATOM 672 O O . ALA A 1 85 ? -15.759 -2.245 15.527 1.00 92.81 85 ALA A O 1
ATOM 673 N N . LYS A 1 86 ? -14.741 -0.378 14.826 1.00 91.00 86 LYS A N 1
ATOM 674 C CA . LYS A 1 86 ? -14.344 0.078 16.171 1.00 91.00 86 LYS A CA 1
ATOM 675 C C . LYS A 1 86 ? -15.532 0.339 17.114 1.00 91.00 86 LYS A C 1
ATOM 677 O O . LYS A 1 86 ? -15.356 0.327 18.328 1.00 91.00 86 LYS A O 1
ATOM 682 N N . LYS A 1 87 ? -16.730 0.597 16.578 1.00 94.06 87 LYS A N 1
ATOM 683 C CA . LYS A 1 87 ? -17.950 0.819 17.377 1.00 94.06 87 LYS A CA 1
ATOM 684 C C . LYS A 1 87 ? -18.613 -0.483 17.833 1.00 94.06 87 LYS A C 1
ATOM 686 O O . LYS A 1 87 ? -19.487 -0.436 18.691 1.00 94.06 87 LYS A O 1
ATOM 691 N N . VAL A 1 88 ? -18.231 -1.619 17.252 1.00 94.44 88 VAL A N 1
ATOM 692 C CA . VAL A 1 88 ? -18.762 -2.941 17.592 1.00 94.44 88 VAL A CA 1
ATOM 693 C C . VAL A 1 88 ? -17.877 -3.557 18.687 1.00 94.44 88 VAL A C 1
ATOM 695 O O . VAL A 1 88 ? -16.661 -3.652 18.493 1.00 94.44 88 VAL A O 1
ATOM 698 N N . PRO A 1 89 ? -18.432 -3.970 19.842 1.00 91.12 89 PRO A N 1
ATOM 699 C CA . PRO A 1 89 ? -17.660 -4.635 20.885 1.00 91.12 89 PRO A CA 1
ATOM 700 C C . PRO A 1 89 ? -17.067 -5.947 20.357 1.00 91.12 89 PRO A C 1
ATOM 702 O O . PRO A 1 89 ? -17.734 -6.707 19.661 1.00 91.12 89 PRO A O 1
ATOM 705 N N . SER A 1 90 ? -15.803 -6.215 20.694 1.00 91.19 90 SER A N 1
ATOM 706 C CA . SER A 1 90 ? -15.083 -7.437 20.297 1.00 91.19 90 SER A CA 1
ATOM 707 C C . SER A 1 90 ? -14.948 -7.671 18.780 1.00 91.19 90 SER A C 1
ATOM 709 O O . SER A 1 90 ? -14.692 -8.797 18.357 1.00 91.19 90 SER A O 1
ATOM 711 N N . CYS A 1 91 ? -15.066 -6.626 17.953 1.00 93.94 91 CYS A N 1
ATOM 712 C CA . CYS A 1 91 ? -14.850 -6.724 16.510 1.00 93.94 91 CYS A CA 1
ATOM 713 C C . CYS A 1 91 ? -13.371 -6.523 16.145 1.00 93.94 91 CYS A C 1
ATOM 715 O O . CYS A 1 91 ? -12.795 -5.454 16.363 1.00 93.94 91 CYS A O 1
ATOM 717 N N . LEU A 1 92 ? -12.756 -7.534 15.530 1.00 93.38 92 LEU A N 1
ATOM 718 C CA . LEU A 1 92 ? -11.382 -7.484 15.032 1.00 93.38 92 LEU A CA 1
ATOM 719 C C . LEU A 1 92 ? -11.335 -6.987 13.583 1.00 93.38 92 LEU A C 1
ATOM 721 O O . LEU A 1 92 ? -12.167 -7.355 12.759 1.00 93.38 92 LEU A O 1
ATOM 725 N N . ILE A 1 93 ? -10.313 -6.207 13.239 1.00 91.56 93 ILE A N 1
ATOM 726 C CA . ILE A 1 93 ? -10.048 -5.817 11.850 1.00 91.56 93 ILE A CA 1
ATOM 727 C C . ILE A 1 93 ? -8.876 -6.633 11.319 1.00 91.56 93 ILE A C 1
ATOM 729 O O . ILE A 1 93 ? -7.807 -6.660 11.929 1.00 91.56 93 ILE A O 1
ATOM 733 N N . HIS A 1 94 ? -9.070 -7.276 10.169 1.00 92.88 94 HIS A N 1
ATOM 734 C CA . HIS A 1 94 ? -8.040 -8.067 9.508 1.00 92.88 94 HIS A CA 1
ATOM 735 C C . HIS A 1 94 ? -7.695 -7.497 8.133 1.00 92.88 94 HIS A C 1
ATOM 737 O O . HIS A 1 94 ? -8.569 -7.103 7.366 1.00 92.88 94 HIS A O 1
ATOM 743 N N . LEU A 1 95 ? -6.403 -7.462 7.820 1.00 91.75 95 LEU A N 1
ATOM 744 C CA . LEU A 1 95 ? -5.876 -6.976 6.550 1.00 91.75 95 LEU A CA 1
ATOM 745 C C . LEU A 1 95 ? -5.713 -8.158 5.594 1.00 91.75 95 LEU A C 1
ATOM 747 O O . LEU A 1 95 ? -4.878 -9.027 5.834 1.00 91.75 95 LEU A O 1
ATOM 751 N N . GLY A 1 96 ? -6.529 -8.202 4.545 1.00 89.44 96 GLY A N 1
ATOM 752 C CA . GLY A 1 96 ? -6.625 -9.348 3.640 1.00 89.44 96 GLY A CA 1
ATOM 753 C C . GLY A 1 96 ? -5.707 -9.308 2.421 1.00 89.44 96 GLY A C 1
ATOM 754 O O . GLY A 1 96 ? -5.641 -10.297 1.697 1.00 89.44 96 GLY A O 1
ATOM 755 N N . ASP A 1 97 ? -5.010 -8.197 2.158 1.00 89.88 97 ASP A N 1
ATOM 756 C CA . ASP A 1 97 ? -4.265 -8.039 0.904 1.00 89.88 97 ASP A CA 1
ATOM 757 C C . ASP A 1 97 ? -2.765 -8.347 1.046 1.00 89.88 97 ASP A C 1
ATOM 759 O O . ASP A 1 97 ? -2.106 -8.076 2.059 1.00 89.88 97 ASP A O 1
ATOM 763 N N . ARG A 1 98 ? -2.200 -8.889 -0.034 1.00 85.88 98 ARG A N 1
ATOM 764 C CA . ARG A 1 98 ? -0.767 -9.161 -0.166 1.00 85.88 98 ARG A CA 1
ATOM 765 C C . ARG A 1 98 ? 0.014 -7.854 -0.340 1.00 85.88 98 ARG A C 1
ATOM 767 O O . ARG A 1 98 ? -0.536 -6.856 -0.805 1.00 85.88 98 ARG A O 1
ATOM 774 N N . PRO A 1 99 ? 1.323 -7.827 -0.030 1.00 81.94 99 PRO A N 1
ATOM 775 C CA . PRO A 1 99 ? 2.152 -6.658 -0.301 1.00 81.94 99 PRO A CA 1
ATOM 776 C C . PRO A 1 99 ? 1.992 -6.178 -1.749 1.00 81.94 99 PRO A C 1
ATOM 778 O O . PRO A 1 99 ? 2.192 -6.951 -2.688 1.00 81.94 99 PRO A O 1
ATOM 781 N N . ILE A 1 100 ? 1.672 -4.892 -1.930 1.00 76.38 100 ILE A N 1
ATOM 782 C CA . ILE A 1 100 ? 1.370 -4.309 -3.251 1.00 76.38 100 ILE A CA 1
ATOM 783 C C . ILE A 1 100 ? 2.508 -4.515 -4.263 1.00 76.38 100 ILE A C 1
ATOM 785 O O . ILE A 1 100 ? 2.261 -4.714 -5.449 1.00 76.38 100 ILE A O 1
ATOM 789 N N . GLN A 1 101 ? 3.750 -4.574 -3.774 1.00 71.19 101 GLN A N 1
ATOM 790 C CA . GLN A 1 101 ? 4.943 -4.887 -4.563 1.00 71.19 101 GLN A CA 1
ATOM 791 C C . GLN A 1 101 ? 4.834 -6.229 -5.287 1.00 71.19 101 GLN A C 1
ATOM 793 O O . GLN A 1 101 ? 5.187 -6.341 -6.457 1.00 71.19 101 GLN A O 1
ATOM 798 N N . ILE A 1 102 ? 4.309 -7.250 -4.607 1.00 81.94 102 ILE A N 1
ATOM 799 C CA . ILE A 1 102 ? 4.137 -8.588 -5.176 1.00 81.94 102 ILE A CA 1
ATOM 800 C C . ILE A 1 102 ? 3.039 -8.553 -6.238 1.00 81.94 102 ILE A C 1
ATOM 802 O O . ILE A 1 102 ? 3.205 -9.144 -7.301 1.00 81.94 102 ILE A O 1
ATOM 806 N N . THR A 1 103 ? 1.941 -7.833 -5.988 1.00 81.94 103 THR A N 1
ATOM 807 C CA . THR A 1 103 ? 0.869 -7.645 -6.977 1.00 81.94 103 THR A CA 1
ATOM 808 C C . THR A 1 103 ? 1.389 -6.980 -8.246 1.00 81.94 103 THR A C 1
ATOM 810 O O . THR A 1 103 ? 1.160 -7.503 -9.333 1.00 81.94 103 THR A O 1
ATOM 813 N N . LEU A 1 104 ? 2.129 -5.877 -8.116 1.00 77.56 104 LEU A N 1
ATOM 814 C CA . LEU A 1 104 ? 2.679 -5.145 -9.257 1.00 77.56 104 LEU A CA 1
ATOM 815 C C . LEU A 1 104 ? 3.737 -5.966 -9.994 1.00 77.56 104 LEU A C 1
ATOM 817 O O . LEU A 1 104 ? 3.678 -6.070 -11.214 1.00 77.56 104 LEU A O 1
ATOM 821 N N . LYS A 1 105 ? 4.643 -6.634 -9.270 1.00 78.00 105 LYS A N 1
ATOM 822 C CA . LYS A 1 105 ? 5.619 -7.549 -9.876 1.00 78.00 105 LYS A CA 1
ATOM 823 C C . LYS A 1 105 ? 4.930 -8.652 -10.679 1.00 78.00 105 LYS A C 1
ATOM 825 O O . LYS A 1 105 ? 5.341 -8.918 -11.802 1.00 78.00 105 LYS A O 1
ATOM 830 N N . ARG A 1 106 ? 3.866 -9.256 -10.138 1.00 83.69 106 ARG A N 1
ATOM 831 C CA . ARG A 1 106 ? 3.081 -10.288 -10.833 1.00 83.69 106 ARG A CA 1
ATOM 832 C C . ARG A 1 106 ? 2.383 -9.742 -12.073 1.00 83.69 106 ARG A C 1
ATOM 834 O O . ARG A 1 106 ? 2.463 -10.371 -13.123 1.00 83.69 106 ARG A O 1
ATOM 841 N N . ALA A 1 107 ? 1.747 -8.576 -11.961 1.00 83.19 107 ALA A N 1
ATOM 842 C CA . ALA A 1 107 ? 1.101 -7.914 -13.088 1.00 83.19 107 ALA A CA 1
ATOM 843 C C . ALA A 1 107 ? 2.112 -7.648 -14.210 1.00 83.19 107 ALA A C 1
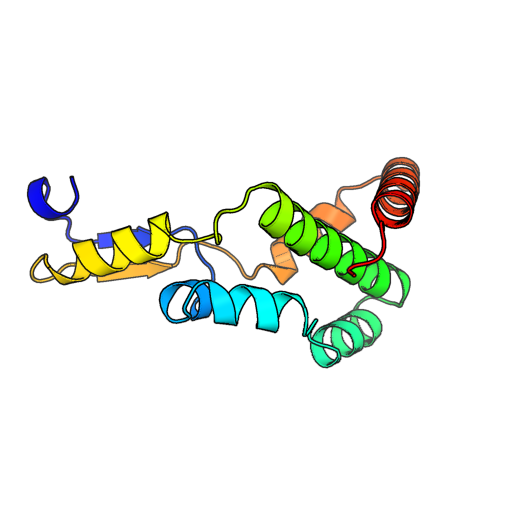ATOM 845 O O . ALA A 1 107 ? 1.868 -8.026 -15.349 1.00 83.19 107 ALA A O 1
ATOM 846 N N . LEU A 1 108 ? 3.289 -7.118 -13.877 1.00 78.25 108 LEU A N 1
ATOM 847 C CA . LEU A 1 108 ? 4.350 -6.877 -14.852 1.00 78.25 108 LEU A CA 1
ATOM 848 C C . LEU A 1 108 ? 4.903 -8.160 -15.462 1.00 78.25 108 LEU A C 1
ATOM 850 O O . LEU A 1 108 ? 5.049 -8.235 -16.675 1.00 78.25 108 LEU A O 1
ATOM 854 N N . SER A 1 109 ? 5.131 -9.193 -14.651 1.00 80.81 109 SER A N 1
ATOM 855 C CA . SER A 1 109 ? 5.592 -10.490 -15.157 1.00 80.81 109 SER A CA 1
ATOM 856 C C . SER A 1 109 ? 4.566 -11.205 -16.042 1.00 80.81 109 SER A C 1
ATOM 858 O O . SER A 1 109 ? 4.935 -12.105 -16.785 1.00 80.81 109 SER A O 1
ATOM 860 N N . SER A 1 110 ? 3.284 -10.833 -15.954 1.00 86.12 110 SER A N 1
ATOM 861 C CA . SER A 1 110 ? 2.217 -11.429 -16.766 1.00 86.12 110 SER A CA 1
ATOM 862 C C . SER A 1 110 ? 2.079 -10.801 -18.155 1.00 86.12 110 SER A C 1
ATOM 864 O O . SER A 1 110 ? 1.350 -11.327 -18.992 1.00 86.12 110 SER A O 1
ATOM 866 N N . LEU A 1 111 ? 2.767 -9.684 -18.410 1.00 82.75 111 LEU A N 1
ATOM 867 C CA . LEU A 1 111 ? 2.720 -8.992 -19.691 1.00 82.75 111 LEU A CA 1
ATOM 868 C C . LEU A 1 111 ? 3.726 -9.607 -20.666 1.00 82.75 111 LEU A C 1
ATOM 870 O O . LEU A 1 111 ? 4.898 -9.796 -20.349 1.00 82.75 111 LEU A O 1
ATOM 874 N N . SER A 1 112 ? 3.285 -9.845 -21.900 1.00 86.19 112 SER A N 1
ATOM 875 C CA . SER A 1 112 ? 4.193 -10.145 -23.012 1.00 86.19 112 SER A CA 1
ATOM 876 C C . SER A 1 112 ? 5.069 -8.935 -23.353 1.00 86.19 112 SER A C 1
ATOM 878 O O . SER A 1 112 ? 4.727 -7.794 -23.033 1.00 86.19 112 SER A O 1
ATOM 880 N N . TRP A 1 113 ? 6.172 -9.157 -24.070 1.00 82.81 113 TRP A N 1
ATOM 881 C CA . TRP A 1 113 ? 7.059 -8.085 -24.543 1.00 82.81 113 TRP A CA 1
ATOM 882 C C . TRP A 1 113 ? 6.309 -6.980 -25.308 1.00 82.81 113 TRP A C 1
ATOM 884 O O . TRP A 1 113 ? 6.528 -5.795 -25.057 1.00 82.81 113 TRP A O 1
ATOM 894 N N . TRP A 1 114 ? 5.353 -7.350 -26.166 1.00 87.69 114 TRP A N 1
ATOM 895 C CA . TRP A 1 114 ? 4.529 -6.392 -26.911 1.00 87.69 114 TRP A CA 1
ATOM 896 C C . TRP A 1 114 ? 3.569 -5.598 -26.021 1.00 87.69 114 TRP A C 1
ATOM 898 O O . TRP A 1 114 ? 3.462 -4.380 -26.161 1.00 87.69 114 TRP A O 1
ATOM 908 N N . GLN A 1 115 ? 2.891 -6.254 -25.075 1.00 83.94 115 GLN A N 1
ATOM 909 C CA . GLN A 1 115 ? 2.008 -5.570 -24.119 1.00 83.94 115 GLN A CA 1
ATOM 910 C C . GLN A 1 115 ? 2.794 -4.651 -23.188 1.00 83.94 115 GLN A C 1
ATOM 912 O O . GLN A 1 115 ? 2.330 -3.572 -22.844 1.00 83.94 115 GLN A O 1
ATOM 917 N N . THR A 1 116 ? 4.001 -5.064 -22.826 1.00 82.44 116 THR A N 1
ATOM 918 C CA . THR A 1 116 ? 4.929 -4.308 -21.998 1.00 82.44 116 THR A CA 1
ATOM 919 C C . THR A 1 116 ? 5.392 -3.029 -22.704 1.00 82.44 116 THR A C 1
ATOM 921 O O . THR A 1 116 ? 5.345 -1.948 -22.116 1.00 82.44 116 THR A O 1
ATOM 924 N N . LEU A 1 117 ? 5.770 -3.113 -23.985 1.00 84.25 117 LEU A N 1
ATOM 925 C CA . LEU A 1 117 ? 6.091 -1.941 -24.808 1.00 84.25 117 LEU A CA 1
ATOM 926 C C . LEU A 1 117 ? 4.882 -1.013 -24.967 1.00 84.25 117 LEU A C 1
ATOM 928 O O . LEU A 1 117 ? 5.000 0.193 -24.759 1.00 84.25 117 LEU A O 1
ATOM 932 N N . ARG A 1 118 ? 3.703 -1.573 -25.262 1.00 83.88 118 ARG A N 1
ATOM 933 C CA . ARG A 1 118 ? 2.455 -0.811 -25.389 1.00 83.88 118 ARG A CA 1
ATOM 934 C C . ARG A 1 118 ? 2.078 -0.106 -24.084 1.00 83.88 118 ARG A C 1
ATOM 936 O O . ARG A 1 118 ? 1.696 1.060 -24.109 1.00 83.88 118 ARG A O 1
ATOM 943 N N . LEU A 1 119 ? 2.219 -0.788 -22.948 1.00 81.06 119 LEU A N 1
ATOM 944 C CA . LEU A 1 119 ? 1.992 -0.220 -21.622 1.00 81.06 119 LEU A CA 1
ATOM 945 C C . LEU A 1 119 ? 2.972 0.924 -21.349 1.00 81.06 119 LEU A C 1
ATOM 947 O O . LEU A 1 119 ? 2.551 1.998 -20.935 1.00 81.06 119 LEU A O 1
ATOM 951 N N . THR A 1 120 ? 4.257 0.720 -21.640 1.00 80.06 120 THR A N 1
ATOM 952 C CA . THR A 1 120 ? 5.291 1.754 -21.476 1.00 80.06 120 THR A CA 1
ATOM 953 C C . THR A 1 120 ? 4.955 2.989 -22.308 1.00 80.06 120 THR A C 1
ATOM 955 O O . THR A 1 120 ? 4.993 4.103 -21.795 1.00 80.06 120 THR A O 1
ATOM 958 N N . TRP A 1 121 ? 4.557 2.796 -23.569 1.00 84.31 121 TRP A N 1
ATOM 959 C CA . TRP A 1 121 ? 4.136 3.874 -24.462 1.00 84.31 121 TRP A CA 1
ATOM 960 C C . TRP A 1 121 ? 2.931 4.648 -23.916 1.00 84.31 121 TRP A C 1
ATOM 962 O O . TRP A 1 121 ? 2.980 5.873 -23.818 1.00 84.31 121 TRP A O 1
ATOM 972 N N . HIS A 1 122 ? 1.870 3.947 -23.501 1.00 80.31 122 HIS A N 1
ATOM 973 C CA . HIS A 1 122 ? 0.689 4.585 -22.915 1.00 80.31 122 HIS A CA 1
ATOM 974 C C . HIS A 1 122 ? 1.023 5.354 -21.638 1.00 80.31 122 HIS A C 1
ATOM 976 O O . HIS A 1 122 ? 0.535 6.465 -21.458 1.00 80.31 122 HIS A O 1
ATOM 982 N N . LEU A 1 123 ? 1.874 4.803 -20.772 1.00 74.31 123 LEU A N 1
ATOM 983 C CA . LEU A 1 123 ? 2.273 5.465 -19.533 1.00 74.31 123 LEU A CA 1
ATOM 984 C C . LEU A 1 123 ? 3.137 6.708 -19.788 1.00 74.31 123 LEU A C 1
ATOM 986 O O . LEU A 1 123 ? 2.990 7.701 -19.080 1.00 74.31 123 LEU A O 1
ATOM 990 N N . LEU A 1 124 ? 4.000 6.684 -20.808 1.00 76.00 124 LEU A N 1
ATOM 991 C CA . LEU A 1 124 ? 4.777 7.853 -21.227 1.00 76.00 124 LEU A CA 1
ATOM 992 C C . LEU A 1 124 ? 3.888 8.942 -21.842 1.00 76.00 124 LEU A C 1
ATOM 994 O O . LEU A 1 124 ? 4.075 10.115 -21.530 1.00 76.00 124 LEU A O 1
ATOM 998 N N . MET A 1 125 ? 2.902 8.568 -22.663 1.00 77.88 125 MET A N 1
ATOM 999 C CA . MET A 1 125 ? 1.963 9.519 -23.274 1.00 77.88 125 MET A CA 1
ATOM 1000 C C . MET A 1 125 ? 0.918 10.068 -22.293 1.00 77.88 125 MET A C 1
ATOM 1002 O O . MET A 1 125 ? 0.458 11.189 -22.465 1.00 77.88 125 MET A O 1
ATOM 1006 N N . CYS A 1 126 ? 0.561 9.321 -21.243 1.00 63.38 126 CYS A N 1
ATOM 1007 C CA . CYS A 1 126 ? -0.376 9.763 -20.201 1.00 63.38 126 CYS A CA 1
ATOM 1008 C C . CYS A 1 126 ? 0.218 10.858 -19.289 1.00 63.38 126 CYS A C 1
ATOM 1010 O O . CYS A 1 126 ? -0.485 11.453 -18.473 1.00 63.38 126 CYS A O 1
ATOM 1012 N N . LYS A 1 127 ? 1.516 11.156 -19.434 1.00 55.31 127 LYS A N 1
ATOM 1013 C CA . LYS A 1 127 ? 2.206 12.222 -18.712 1.00 55.31 127 LYS A CA 1
ATOM 1014 C C . LYS A 1 127 ? 1.870 13.590 -19.317 1.00 55.31 127 LYS A C 1
ATOM 1016 O O . LYS A 1 127 ? 2.725 14.235 -19.915 1.00 55.31 127 LYS A O 1
ATOM 1021 N N . GLU A 1 128 ? 0.651 14.076 -19.098 1.00 47.78 128 GLU A N 1
ATOM 1022 C CA . GLU A 1 128 ? 0.486 15.526 -19.007 1.00 47.78 128 GLU A CA 1
ATOM 1023 C C . GLU A 1 128 ? 1.226 16.005 -17.747 1.00 47.78 128 GLU A C 1
ATOM 1025 O O . GLU A 1 128 ? 1.099 15.385 -16.681 1.00 47.78 128 GLU A O 1
ATOM 1030 N N . PRO A 1 129 ? 2.065 17.050 -17.849 1.00 37.62 129 PRO A N 1
ATOM 1031 C CA . PRO A 1 129 ? 2.860 17.513 -16.726 1.00 37.62 129 PRO A CA 1
ATOM 1032 C C . PRO A 1 129 ? 1.937 17.913 -15.575 1.00 37.62 129 PRO A C 1
ATOM 1034 O O . PRO A 1 129 ? 0.988 18.680 -15.741 1.00 37.62 129 PRO A O 1
ATOM 1037 N N . VAL A 1 130 ? 2.231 17.379 -14.389 1.00 43.69 130 VAL A N 1
ATOM 1038 C CA . VAL A 1 130 ? 1.628 17.835 -13.139 1.00 43.69 130 VAL A CA 1
ATOM 1039 C C . VAL A 1 130 ? 2.067 19.286 -12.943 1.00 43.69 130 VAL A C 1
ATOM 1041 O O . VAL A 1 130 ? 3.182 19.534 -12.494 1.00 43.69 130 VAL A O 1
ATOM 1044 N N . ARG A 1 131 ? 1.213 20.223 -13.358 1.00 28.89 131 ARG A N 1
ATOM 1045 C CA . ARG A 1 131 ? 1.277 21.629 -12.959 1.00 28.89 131 ARG A CA 1
ATOM 1046 C C . ARG A 1 131 ? 0.859 21.775 -11.501 1.00 28.89 131 ARG A C 1
ATOM 1048 O O . ARG A 1 131 ? -0.052 21.018 -11.074 1.00 28.89 131 ARG A O 1
#

Radius of gyration: 17.51 Å; chains: 1; bounding box: 45×33×48 Å

Secondary structure (DSSP, 8-state):
-HHHH--SEEEES--GGGTHHHHS-HHHHHHHHHS--HHHHHHHHHHHHHHHHHHHHHHHHHHHHHHHHS-S-TTHHHHHHHHHHTTSTTPEEEE-PPPHHHHHHHHHHTS-HHHHHHHHHHHHHT-----